Protein AF-A0A844IAH3-F1 (afdb_monomer_lite)

Structure (mmCIF, N/CA/C/O backbone):
data_AF-A0A844IAH3-F1
#
_entry.id   AF-A0A844IAH3-F1
#
loop_
_atom_site.group_PDB
_atom_site.id
_atom_site.type_symbol
_atom_site.label_atom_id
_atom_site.label_alt_id
_atom_site.label_comp_id
_atom_site.label_asym_id
_atom_site.label_entity_id
_atom_site.label_seq_id
_atom_site.pdbx_PDB_ins_code
_atom_site.Cartn_x
_atom_site.Cartn_y
_atom_site.Cartn_z
_atom_site.occupancy
_atom_site.B_iso_or_equiv
_atom_site.auth_seq_id
_atom_site.auth_comp_id
_atom_site.auth_asym_id
_atom_site.auth_atom_id
_atom_site.pdbx_PDB_model_num
ATOM 1 N N . MET A 1 1 ? 2.061 3.074 -18.425 1.00 49.81 1 MET A N 1
ATOM 2 C CA . MET A 1 1 ? 1.769 4.065 -17.368 1.00 49.81 1 MET A CA 1
ATOM 3 C C . MET A 1 1 ? 2.935 5.050 -17.343 1.00 49.81 1 MET A C 1
ATOM 5 O O . MET A 1 1 ? 4.061 4.596 -17.498 1.00 49.81 1 MET A O 1
ATOM 9 N N . THR A 1 2 ? 2.712 6.365 -17.299 1.00 53.03 2 THR A N 1
ATOM 10 C CA . THR A 1 2 ? 3.811 7.339 -17.143 1.00 53.03 2 THR A CA 1
ATOM 11 C C . THR A 1 2 ? 4.086 7.544 -15.652 1.00 53.03 2 THR A C 1
ATOM 13 O O . THR A 1 2 ? 3.170 7.418 -14.844 1.00 53.03 2 THR A O 1
ATOM 16 N N . VAL A 1 3 ? 5.323 7.892 -15.280 1.00 57.94 3 VAL A N 1
ATOM 17 C CA . VAL A 1 3 ? 5.741 8.125 -13.876 1.00 57.94 3 VAL A CA 1
ATOM 18 C C . VAL A 1 3 ? 4.803 9.094 -13.129 1.00 57.94 3 VAL A C 1
ATOM 20 O O . VAL A 1 3 ? 4.561 8.928 -11.937 1.00 57.94 3 VAL A O 1
ATOM 23 N N . ALA A 1 4 ? 4.221 10.072 -13.833 1.00 60.03 4 ALA A N 1
ATOM 24 C CA . ALA A 1 4 ? 3.265 11.024 -13.265 1.00 60.03 4 ALA A CA 1
ATOM 25 C C . ALA A 1 4 ? 1.969 10.354 -12.763 1.00 60.03 4 ALA A C 1
ATOM 27 O O . ALA A 1 4 ? 1.536 10.629 -11.647 1.00 60.03 4 ALA A O 1
ATOM 28 N N . THR A 1 5 ? 1.396 9.424 -13.534 1.00 60.69 5 THR A N 1
ATOM 29 C CA . THR A 1 5 ? 0.196 8.667 -13.132 1.00 60.69 5 THR A CA 1
ATOM 30 C C . THR A 1 5 ? 0.477 7.772 -11.921 1.00 60.69 5 THR A C 1
ATOM 32 O O . THR A 1 5 ? -0.412 7.533 -11.100 1.00 60.69 5 THR A O 1
ATOM 35 N N . SER A 1 6 ? 1.727 7.320 -11.768 1.00 78.56 6 SER A N 1
ATOM 36 C CA . SER A 1 6 ? 2.106 6.474 -10.642 1.00 78.56 6 SER A CA 1
ATOM 37 C C . SER A 1 6 ? 2.099 7.232 -9.309 1.00 78.56 6 SER A C 1
ATOM 39 O O . SER A 1 6 ? 1.536 6.758 -8.325 1.00 78.56 6 SER A O 1
ATOM 41 N N . ILE A 1 7 ? 2.657 8.446 -9.278 1.00 86.75 7 ILE A N 1
ATOM 42 C 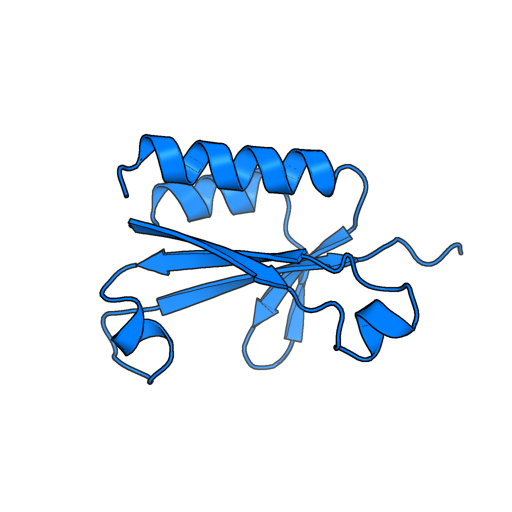CA . ILE A 1 7 ? 2.687 9.280 -8.062 1.00 86.75 7 ILE A CA 1
ATOM 43 C C . ILE A 1 7 ? 1.281 9.745 -7.653 1.00 86.75 7 ILE A C 1
ATOM 45 O O . ILE A 1 7 ? 0.968 9.748 -6.462 1.00 86.75 7 ILE A O 1
ATOM 49 N N . GLU A 1 8 ? 0.419 10.096 -8.611 1.00 91.00 8 GLU A N 1
ATOM 50 C CA . GLU A 1 8 ? -0.967 10.504 -8.328 1.00 91.00 8 GLU A CA 1
ATOM 51 C C . GLU A 1 8 ? -1.760 9.393 -7.629 1.00 91.00 8 GLU A C 1
ATOM 53 O O . GLU A 1 8 ? -2.460 9.658 -6.653 1.00 91.00 8 GLU A O 1
ATOM 58 N N . THR A 1 9 ? -1.603 8.143 -8.073 1.00 94.19 9 THR A N 1
ATOM 59 C CA . THR A 1 9 ? -2.273 6.978 -7.467 1.00 94.19 9 THR A CA 1
ATOM 60 C C . THR A 1 9 ? -1.817 6.762 -6.022 1.00 94.19 9 THR A C 1
ATOM 62 O O . THR A 1 9 ? -2.645 6.584 -5.128 1.00 94.19 9 THR A O 1
ATOM 65 N N . VAL A 1 10 ? -0.508 6.870 -5.757 1.00 96.31 10 VAL A N 1
ATOM 66 C CA . VAL A 1 10 ? 0.038 6.781 -4.390 1.00 96.31 10 VAL A CA 1
ATOM 67 C C . VAL A 1 10 ? -0.541 7.877 -3.500 1.00 96.31 10 VAL A C 1
ATOM 69 O O . VAL A 1 10 ? -0.990 7.602 -2.390 1.00 96.31 10 VAL A O 1
ATOM 72 N N . GLN A 1 11 ? -0.574 9.120 -3.982 1.00 95.94 11 GLN A N 1
ATOM 73 C CA . GLN A 1 11 ? -1.128 10.243 -3.224 1.00 95.94 11 GLN A CA 1
ATOM 74 C C . GLN A 1 11 ? -2.625 10.075 -2.947 1.00 95.94 11 GLN A C 1
ATOM 76 O O . GLN A 1 11 ? -3.076 10.373 -1.843 1.00 95.94 11 GLN A O 1
ATOM 81 N N . GLN A 1 12 ? -3.397 9.575 -3.914 1.00 96.06 12 GLN A N 1
ATOM 82 C CA . GLN A 1 12 ? -4.817 9.279 -3.718 1.00 96.06 12 GLN A CA 1
ATOM 83 C C . GLN A 1 12 ? -5.025 8.229 -2.625 1.00 96.06 12 GLN A C 1
ATOM 85 O O . GLN A 1 12 ? -5.827 8.459 -1.720 1.00 96.06 12 GLN A O 1
ATOM 90 N N . TRP A 1 13 ? -4.269 7.129 -2.658 1.00 97.56 13 TRP A N 1
ATOM 91 C CA . TRP A 1 13 ? -4.350 6.090 -1.631 1.00 97.56 13 TRP A CA 1
ATOM 92 C C . TRP A 1 13 ? -3.936 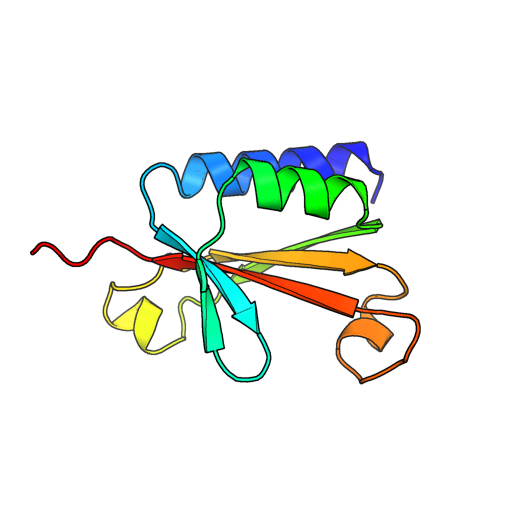6.611 -0.247 1.00 97.56 13 TRP A C 1
ATOM 94 O O . TRP A 1 13 ? -4.615 6.351 0.746 1.00 97.56 13 TRP A O 1
ATOM 104 N N . LEU A 1 14 ? -2.875 7.421 -0.167 1.00 97.62 14 LEU A N 1
ATOM 105 C CA . LEU A 1 14 ? -2.443 8.051 1.088 1.00 97.62 14 LEU A CA 1
ATOM 106 C C . LEU A 1 14 ? -3.505 8.999 1.660 1.00 97.62 14 LEU A C 1
ATOM 108 O O . LEU A 1 14 ? -3.725 9.007 2.866 1.00 97.62 14 LEU A O 1
ATOM 112 N N . ASN A 1 15 ? -4.201 9.758 0.811 1.00 97.25 15 ASN A N 1
ATOM 113 C CA . ASN A 1 15 ? -5.301 10.621 1.247 1.00 97.25 15 ASN A CA 1
ATOM 114 C C . ASN A 1 15 ? -6.507 9.811 1.747 1.00 97.25 15 ASN A C 1
ATOM 116 O O . ASN A 1 15 ? -7.174 10.216 2.694 1.00 97.25 15 ASN A O 1
ATOM 120 N N . GLN A 1 16 ? -6.802 8.669 1.120 1.00 96.25 16 GLN A N 1
ATOM 121 C CA . GLN A 1 16 ? -7.891 7.776 1.537 1.00 96.25 16 GLN A CA 1
ATOM 122 C C . GLN A 1 16 ? -7.595 7.044 2.849 1.00 96.25 16 GLN A C 1
ATOM 124 O O . GLN A 1 16 ? -8.520 6.652 3.560 1.00 96.25 16 GLN A O 1
ATOM 129 N N . THR A 1 17 ? -6.315 6.861 3.163 1.00 96.62 17 THR A N 1
ATOM 130 C CA . THR A 1 17 ? -5.835 6.133 4.342 1.00 96.62 17 THR A CA 1
ATOM 131 C C . THR A 1 17 ? -5.259 7.058 5.416 1.00 96.62 17 THR A C 1
ATOM 133 O O . THR A 1 17 ? -4.603 6.591 6.350 1.00 96.62 17 THR A O 1
ATOM 136 N N . ASP A 1 18 ? -5.521 8.366 5.322 1.00 95.12 18 ASP A N 1
ATOM 137 C CA . ASP A 1 18 ? -5.038 9.342 6.294 1.00 95.12 18 ASP A CA 1
ATOM 138 C C . ASP A 1 18 ? -5.539 9.023 7.714 1.00 95.12 18 ASP A C 1
ATOM 140 O O . ASP A 1 18 ? -6.687 8.631 7.938 1.00 95.12 18 ASP A O 1
ATOM 144 N N . GLY A 1 19 ? -4.638 9.139 8.690 1.00 93.19 19 GLY A N 1
ATOM 145 C CA . GLY A 1 19 ? -4.878 8.748 10.082 1.00 93.19 19 GLY A CA 1
ATOM 146 C C . GLY A 1 19 ? -4.897 7.235 10.358 1.00 93.19 19 GLY A C 1
ATOM 147 O O . GLY A 1 19 ? -4.986 6.838 11.524 1.00 93.19 19 GLY A O 1
ATOM 148 N N . LEU A 1 20 ? -4.778 6.376 9.339 1.00 95.38 20 LEU A N 1
ATOM 149 C CA . LEU A 1 20 ? -4.685 4.926 9.521 1.00 95.38 20 LEU A CA 1
ATOM 150 C C . LEU A 1 20 ? -3.247 4.473 9.787 1.00 95.38 20 LEU A C 1
ATOM 152 O O . LEU A 1 20 ? -2.262 5.150 9.490 1.00 95.38 20 LEU A O 1
ATOM 156 N N . ARG A 1 21 ? -3.114 3.275 10.359 1.00 95.31 21 ARG A N 1
ATOM 157 C CA . ARG A 1 21 ? -1.807 2.660 10.600 1.00 95.31 21 ARG A CA 1
ATOM 158 C C . ARG A 1 21 ? -1.332 1.957 9.332 1.00 95.31 21 ARG A C 1
ATOM 160 O O . ARG A 1 21 ? -1.845 0.887 9.003 1.00 95.31 21 ARG A O 1
ATOM 167 N N . LEU A 1 22 ? -0.338 2.533 8.663 1.00 96.62 22 LEU A N 1
ATOM 168 C CA . LEU A 1 22 ? 0.226 1.986 7.429 1.00 96.62 22 LEU A CA 1
ATOM 169 C C . LEU A 1 22 ? 1.259 0.892 7.727 1.00 96.62 22 LEU A C 1
ATOM 171 O O . LEU A 1 22 ? 2.092 1.008 8.634 1.00 96.62 22 LEU A O 1
ATOM 175 N N . VAL A 1 23 ? 1.194 -0.190 6.958 1.00 96.06 23 VAL A N 1
ATOM 176 C CA . VAL A 1 23 ? 2.035 -1.377 7.106 1.00 96.06 23 VAL A CA 1
ATOM 177 C C . VAL A 1 23 ? 2.531 -1.813 5.736 1.00 96.06 23 VAL A C 1
ATOM 179 O O . VAL A 1 23 ? 1.734 -2.039 4.833 1.00 96.06 23 VAL A O 1
ATOM 182 N N . GLN A 1 24 ? 3.840 -2.001 5.599 1.00 96.06 24 GLN A N 1
ATOM 183 C CA . GLN A 1 24 ? 4.426 -2.735 4.487 1.00 96.06 24 GLN A CA 1
ATOM 184 C C . GLN A 1 24 ? 4.405 -4.232 4.815 1.00 96.06 24 GLN A C 1
ATOM 186 O O . GLN A 1 24 ? 5.003 -4.659 5.809 1.00 96.06 24 GLN A O 1
ATOM 191 N N . ALA A 1 25 ? 3.734 -5.035 3.992 1.00 90.44 25 ALA A N 1
ATOM 192 C CA . ALA A 1 25 ? 3.758 -6.484 4.138 1.00 90.44 25 ALA A CA 1
ATOM 193 C C . ALA A 1 25 ? 5.091 -7.045 3.621 1.00 90.44 25 ALA A C 1
ATOM 195 O O . ALA A 1 25 ? 5.577 -6.693 2.545 1.00 90.44 25 ALA A O 1
ATOM 196 N N . THR A 1 26 ? 5.698 -7.920 4.414 1.00 82.94 26 THR A N 1
ATOM 197 C CA . THR A 1 26 ? 6.896 -8.686 4.058 1.00 82.94 26 THR A CA 1
ATOM 198 C C . THR A 1 26 ? 6.578 -10.177 4.144 1.00 82.94 26 THR A C 1
ATOM 200 O O . THR A 1 26 ? 5.516 -10.557 4.633 1.00 82.94 26 THR A O 1
ATOM 203 N N . SER A 1 27 ? 7.488 -11.040 3.689 1.00 72.31 27 SER A N 1
ATOM 204 C CA . SER A 1 27 ? 7.244 -12.488 3.610 1.00 72.31 27 SER A CA 1
ATOM 205 C C . SER A 1 27 ? 6.866 -13.141 4.945 1.00 72.31 27 SER A C 1
ATOM 207 O O . SER A 1 27 ? 6.199 -14.170 4.937 1.00 72.31 27 SER A O 1
ATOM 209 N N . ASN A 1 28 ? 7.278 -12.560 6.078 1.00 71.31 28 ASN A N 1
ATOM 210 C CA . ASN A 1 28 ? 7.089 -13.163 7.400 1.00 71.31 28 ASN A CA 1
ATOM 211 C C . ASN A 1 28 ? 6.335 -12.260 8.391 1.00 71.31 28 ASN A C 1
ATOM 213 O O . ASN A 1 28 ? 5.957 -12.726 9.463 1.00 71.31 28 ASN A O 1
ATOM 217 N N . GLU A 1 29 ? 6.142 -10.975 8.076 1.00 78.00 29 GLU A N 1
ATOM 218 C CA . GLU A 1 29 ? 5.651 -9.979 9.035 1.00 78.00 29 GLU A CA 1
ATOM 219 C C . GLU A 1 29 ? 5.207 -8.667 8.366 1.00 78.00 29 GLU A C 1
ATOM 221 O O . GLU A 1 29 ? 5.556 -8.371 7.223 1.00 78.00 29 GLU A O 1
ATOM 226 N N . GLY A 1 30 ? 4.432 -7.860 9.094 1.00 86.00 30 GLY A N 1
ATOM 227 C CA . GLY A 1 30 ? 4.078 -6.499 8.696 1.00 86.00 30 GLY A CA 1
ATOM 228 C C . GLY A 1 30 ? 4.971 -5.476 9.393 1.00 86.00 30 GLY A C 1
ATOM 229 O O . GLY A 1 30 ? 4.990 -5.411 10.623 1.00 86.00 30 GLY A O 1
ATOM 230 N N . LYS A 1 31 ? 5.675 -4.643 8.622 1.00 93.00 31 LYS A N 1
ATOM 231 C CA . LYS A 1 31 ? 6.497 -3.547 9.148 1.00 93.00 31 LYS A CA 1
ATOM 232 C C . LYS A 1 31 ? 5.707 -2.240 9.117 1.00 93.00 31 LYS A C 1
ATOM 234 O O . LYS A 1 31 ? 5.167 -1.881 8.075 1.00 93.00 31 LYS A O 1
ATOM 239 N N . LEU A 1 32 ? 5.675 -1.502 10.228 1.00 94.62 32 LEU A N 1
ATOM 240 C CA . LEU A 1 32 ? 5.140 -0.135 10.228 1.00 94.62 32 LEU A CA 1
ATOM 241 C C . LEU A 1 32 ? 5.926 0.747 9.257 1.00 94.62 32 LEU A C 1
ATOM 243 O O . LEU A 1 32 ? 7.156 0.675 9.203 1.00 94.62 32 LEU A O 1
ATOM 247 N N . ILE A 1 33 ? 5.202 1.579 8.520 1.00 96.62 33 ILE A N 1
ATOM 248 C CA . ILE A 1 33 ? 5.771 2.495 7.540 1.00 96.62 33 ILE A 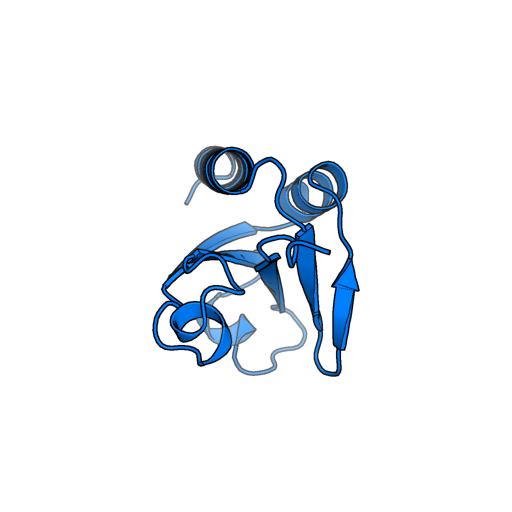CA 1
ATOM 249 C C . ILE A 1 33 ? 5.033 3.832 7.588 1.00 96.62 33 ILE A C 1
ATOM 251 O O . ILE A 1 33 ? 3.873 3.902 7.986 1.00 96.62 33 ILE A O 1
ATOM 255 N N . THR A 1 34 ? 5.712 4.905 7.211 1.00 96.75 34 THR A N 1
ATOM 256 C CA . THR A 1 34 ? 5.133 6.247 7.100 1.00 96.75 34 THR A CA 1
ATOM 257 C C . THR A 1 34 ? 4.795 6.601 5.652 1.00 96.75 34 THR A C 1
ATOM 259 O O . THR A 1 34 ? 5.381 6.063 4.712 1.00 96.75 34 THR A O 1
ATOM 262 N N . SER A 1 35 ? 3.901 7.573 5.454 1.00 96.81 35 SER A N 1
ATOM 263 C CA . SER A 1 35 ? 3.558 8.091 4.121 1.00 96.81 35 SER A CA 1
ATOM 264 C C . SER A 1 35 ? 4.787 8.593 3.350 1.00 96.81 35 SER A C 1
ATOM 266 O O . SER A 1 35 ? 4.911 8.346 2.155 1.00 96.81 35 SER A O 1
ATOM 268 N N . ASN A 1 36 ? 5.741 9.232 4.040 1.00 96.06 36 ASN A N 1
ATOM 269 C CA . ASN A 1 36 ? 6.984 9.715 3.427 1.00 96.06 36 ASN A CA 1
ATOM 270 C C . ASN A 1 36 ? 7.886 8.569 2.950 1.00 96.06 36 ASN A C 1
ATOM 272 O O . ASN A 1 36 ? 8.510 8.680 1.898 1.00 96.06 36 ASN A O 1
ATOM 276 N N . GLU A 1 37 ? 7.954 7.465 3.697 1.00 96.56 37 GLU A N 1
ATOM 277 C CA . GLU A 1 37 ? 8.701 6.280 3.268 1.00 96.56 37 GLU A CA 1
ATOM 278 C C . GLU A 1 37 ? 8.051 5.617 2.047 1.00 96.56 37 GLU A C 1
ATOM 280 O O . GLU A 1 37 ? 8.769 5.203 1.139 1.00 96.56 37 GLU A O 1
ATOM 285 N N . ILE A 1 38 ? 6.715 5.560 1.983 1.00 96.38 38 ILE A N 1
ATOM 286 C CA . ILE A 1 38 ? 5.994 5.053 0.802 1.00 96.38 38 ILE A CA 1
ATOM 287 C C . ILE A 1 38 ? 6.298 5.923 -0.423 1.00 96.38 38 ILE A C 1
ATOM 289 O O . ILE A 1 38 ? 6.638 5.386 -1.474 1.00 96.38 38 ILE A O 1
ATOM 293 N N . LEU A 1 39 ? 6.247 7.252 -0.290 1.00 94.88 39 LEU A N 1
ATOM 294 C CA . LEU A 1 39 ? 6.579 8.175 -1.382 1.00 94.88 39 LEU A CA 1
ATOM 295 C C . LEU A 1 39 ? 8.025 7.992 -1.868 1.00 94.88 39 LEU A C 1
ATOM 297 O O . LEU A 1 39 ? 8.254 7.875 -3.069 1.00 94.88 39 LEU A O 1
ATOM 301 N N . ALA A 1 40 ? 8.989 7.877 -0.951 1.00 93.50 40 ALA A N 1
ATOM 302 C CA . ALA A 1 40 ? 10.391 7.641 -1.303 1.00 93.50 40 ALA A CA 1
ATOM 303 C C . ALA A 1 40 ? 10.617 6.283 -1.998 1.00 93.50 40 ALA A C 1
ATOM 305 O O . ALA A 1 40 ? 11.508 6.144 -2.837 1.00 93.50 40 ALA A O 1
ATOM 306 N N . LEU A 1 41 ? 9.825 5.259 -1.658 1.00 93.12 41 LEU A N 1
ATOM 307 C CA . LEU A 1 41 ? 9.842 3.975 -2.363 1.00 93.12 41 LEU A CA 1
ATOM 308 C C . LEU A 1 41 ? 9.199 4.089 -3.750 1.00 93.12 41 LEU A C 1
ATOM 310 O O . LEU A 1 41 ? 9.73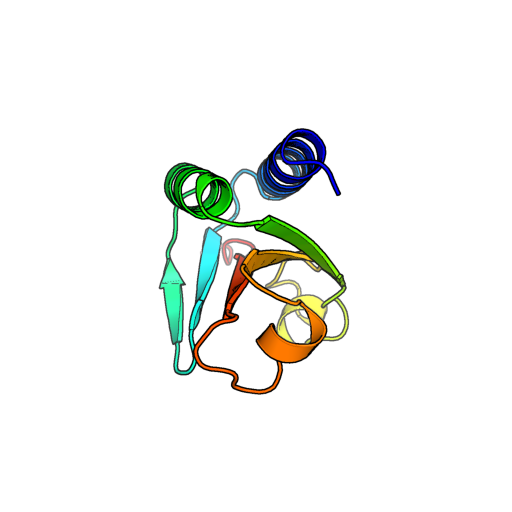9 3.533 -4.707 1.00 93.12 41 LEU A O 1
ATOM 314 N N . ALA A 1 42 ? 8.099 4.833 -3.873 1.00 92.88 42 ALA A N 1
ATOM 315 C CA . ALA A 1 42 ? 7.389 5.044 -5.132 1.00 92.88 42 ALA A CA 1
ATOM 316 C C . ALA A 1 42 ? 8.258 5.735 -6.192 1.00 92.88 42 ALA A C 1
ATOM 318 O O . ALA A 1 42 ? 8.200 5.352 -7.355 1.00 92.88 42 ALA A O 1
ATOM 319 N N . GLU A 1 43 ? 9.133 6.666 -5.799 1.00 90.31 43 GLU A N 1
ATOM 320 C CA . GLU A 1 43 ? 10.103 7.311 -6.707 1.00 90.31 43 GLU A CA 1
ATOM 321 C C . GLU A 1 43 ? 11.052 6.323 -7.406 1.00 90.31 43 GLU A C 1
ATOM 323 O O . GLU A 1 43 ? 11.635 6.638 -8.443 1.00 90.31 43 GLU A O 1
ATOM 328 N N . ARG A 1 44 ? 11.227 5.125 -6.837 1.00 87.62 44 ARG A N 1
ATOM 329 C CA . ARG A 1 44 ? 12.106 4.069 -7.359 1.00 87.62 44 ARG A CA 1
ATOM 330 C C . ARG A 1 44 ? 11.351 2.974 -8.110 1.00 87.62 44 ARG A C 1
ATOM 332 O O . ARG A 1 44 ? 11.992 2.045 -8.598 1.00 87.62 44 ARG A O 1
ATOM 339 N N . CYS A 1 45 ? 10.025 3.052 -8.149 1.00 89.94 45 CYS A N 1
ATOM 340 C CA . CYS A 1 45 ? 9.160 2.056 -8.765 1.00 89.94 45 CYS A CA 1
ATOM 341 C C . CYS A 1 45 ? 8.725 2.518 -10.160 1.00 89.94 45 CYS A C 1
ATOM 343 O O . CYS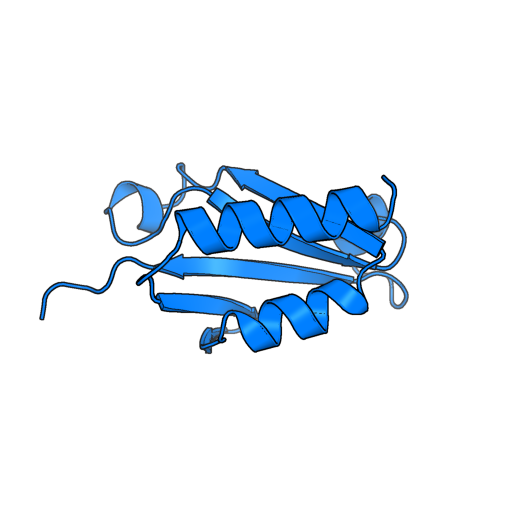 A 1 45 ? 8.594 3.708 -10.439 1.00 89.94 45 CYS A O 1
ATOM 345 N N . GLU A 1 46 ? 8.519 1.559 -11.054 1.00 89.69 46 GLU A N 1
ATOM 346 C CA . GLU A 1 46 ? 8.145 1.806 -12.450 1.00 89.69 46 GLU A CA 1
ATOM 347 C C . GLU A 1 46 ? 6.624 1.791 -12.636 1.00 89.69 46 GLU A C 1
ATOM 349 O O . GLU A 1 46 ? 6.097 2.404 -13.567 1.00 89.69 46 GLU A O 1
ATOM 354 N N . TRP A 1 47 ? 5.913 1.120 -11.732 1.00 89.62 47 TRP A N 1
ATOM 355 C CA . TRP A 1 47 ? 4.467 0.977 -11.762 1.00 89.62 47 TRP A CA 1
ATOM 356 C C . TRP A 1 47 ? 3.872 0.959 -10.353 1.00 89.62 47 TRP A C 1
ATOM 358 O O . TRP A 1 47 ? 4.561 0.736 -9.353 1.00 89.62 47 TRP A O 1
ATOM 368 N N . VAL A 1 48 ? 2.572 1.234 -10.313 1.00 93.00 48 VAL A N 1
ATOM 369 C CA . VAL A 1 48 ? 1.725 1.221 -9.124 1.00 93.00 48 VAL A CA 1
ATOM 370 C C . VAL A 1 48 ? 0.403 0.559 -9.473 1.00 93.00 48 VAL A C 1
ATOM 372 O O . VAL A 1 48 ? -0.093 0.714 -10.592 1.00 93.00 48 VAL A O 1
ATOM 375 N N . GLU A 1 49 ? -0.173 -0.127 -8.500 1.00 91.75 49 GLU A N 1
ATOM 376 C CA . GLU A 1 49 ? -1.519 -0.676 -8.575 1.00 91.75 49 GLU A CA 1
ATOM 377 C C . GLU A 1 49 ? -2.207 -0.569 -7.211 1.00 91.75 49 GLU A C 1
ATOM 379 O O . GLU A 1 49 ? -1.566 -0.377 -6.176 1.00 91.75 49 GLU A O 1
ATOM 384 N N . THR A 1 50 ? -3.531 -0.650 -7.222 1.00 93.94 50 THR A N 1
ATOM 385 C CA . THR A 1 50 ? -4.347 -0.820 -6.022 1.00 93.94 50 THR A CA 1
ATOM 386 C C . THR A 1 50 ? -5.142 -2.102 -6.172 1.00 93.94 50 THR A C 1
ATOM 388 O O . THR A 1 50 ? -5.782 -2.270 -7.210 1.00 93.94 50 THR A O 1
ATOM 391 N N . ASP A 1 51 ? -5.155 -2.945 -5.144 1.00 91.31 51 ASP A N 1
ATOM 392 C CA . ASP A 1 51 ? -5.893 -4.210 -5.164 1.00 91.31 51 ASP A CA 1
ATOM 393 C C . ASP A 1 51 ? -7.054 -4.197 -4.159 1.00 91.31 51 ASP A C 1
ATOM 395 O O . ASP A 1 51 ? -6.947 -3.628 -3.065 1.00 91.31 51 ASP A O 1
ATOM 399 N N . ASP A 1 52 ? -8.179 -4.805 -4.541 1.00 94.56 52 ASP A N 1
ATOM 400 C CA . ASP A 1 52 ? -9.350 -4.964 -3.675 1.00 94.56 52 ASP A CA 1
ATOM 401 C C . ASP A 1 52 ? -9.194 -6.232 -2.837 1.00 94.56 52 ASP A C 1
ATOM 403 O O . ASP A 1 52 ? -9.389 -7.352 -3.303 1.00 94.56 52 ASP A O 1
ATOM 407 N N . ILE A 1 53 ? -8.891 -6.026 -1.559 1.00 93.38 53 ILE A N 1
ATOM 408 C CA . ILE A 1 53 ? -8.684 -7.074 -0.560 1.00 93.38 53 ILE A CA 1
ATOM 409 C C . ILE A 1 53 ? -9.834 -7.136 0.455 1.00 93.38 53 ILE A C 1
ATOM 411 O O . ILE A 1 53 ? -9.669 -7.618 1.586 1.00 93.38 53 ILE A O 1
ATOM 415 N N . SER A 1 54 ? -11.016 -6.633 0.077 1.00 94.19 54 SER A N 1
ATOM 416 C CA . SER A 1 54 ? -12.229 -6.641 0.908 1.00 94.19 54 SER A CA 1
ATOM 417 C C . SER A 1 54 ? -12.707 -8.045 1.289 1.00 94.19 54 SER A C 1
ATOM 419 O O . SER A 1 54 ? -13.460 -8.216 2.252 1.00 94.19 54 SER A O 1
ATOM 421 N N . ASP A 1 55 ? -12.258 -9.074 0.573 1.00 94.06 55 ASP A N 1
ATOM 422 C CA . ASP A 1 55 ? -12.591 -10.467 0.833 1.00 94.06 55 ASP A CA 1
ATOM 423 C C . ASP A 1 55 ? -11.737 -11.111 1.942 1.00 94.06 55 ASP A C 1
ATOM 425 O O . ASP A 1 55 ? -12.117 -12.168 2.470 1.00 94.06 55 ASP A O 1
ATOM 429 N N . THR A 1 56 ? -10.639 -10.469 2.350 1.00 90.12 56 THR A N 1
ATOM 430 C CA . THR A 1 56 ? -9.765 -10.959 3.419 1.00 90.12 56 THR A CA 1
ATOM 431 C C . THR A 1 56 ? -10.477 -10.951 4.780 1.00 90.12 56 THR A C 1
ATOM 433 O O . THR A 1 56 ? -11.303 -10.073 5.050 1.00 90.12 56 THR A O 1
ATOM 436 N N . PRO A 1 57 ? -10.157 -11.891 5.696 1.00 91.94 57 PRO A N 1
ATOM 437 C CA . PRO A 1 57 ? -10.765 -11.914 7.029 1.00 91.94 57 PRO A CA 1
ATOM 438 C C . PRO A 1 57 ? -10.605 -10.590 7.788 1.00 91.94 57 PRO A C 1
ATOM 440 O O . PRO A 1 57 ? -11.559 -10.090 8.367 1.00 91.94 57 PRO A O 1
ATOM 443 N N . TYR A 1 58 ? -9.427 -9.965 7.711 1.00 88.69 58 TYR A N 1
ATOM 444 C CA . TYR A 1 58 ? -9.162 -8.697 8.393 1.00 88.69 58 TYR A CA 1
ATOM 445 C C . TYR A 1 58 ? -9.999 -7.529 7.854 1.00 88.69 58 TYR A C 1
ATOM 447 O O . TYR A 1 58 ? -10.381 -6.659 8.640 1.00 88.69 58 TYR A O 1
ATOM 455 N N . ALA A 1 59 ? -10.284 -7.495 6.548 1.00 90.81 59 ALA A N 1
ATOM 456 C CA . ALA A 1 59 ? -11.171 -6.489 5.968 1.00 90.81 59 ALA A CA 1
ATOM 457 C C . ALA A 1 59 ? -12.630 -6.744 6.372 1.00 90.81 59 ALA A C 1
ATOM 459 O O . ALA A 1 59 ? -13.312 -5.824 6.825 1.00 90.81 59 ALA A O 1
ATOM 460 N N . LYS A 1 60 ? -13.084 -8.004 6.317 1.00 92.25 60 LYS A N 1
ATOM 461 C CA . LYS A 1 60 ? -14.434 -8.415 6.749 1.00 92.25 60 LYS A CA 1
ATOM 462 C C . LYS A 1 60 ? -14.705 -8.135 8.226 1.00 92.25 60 LYS A C 1
ATOM 464 O O . LYS A 1 60 ? -15.815 -7.740 8.575 1.00 92.25 60 LYS A O 1
ATOM 469 N N . ASP A 1 61 ? -13.690 -8.284 9.070 1.00 92.50 61 ASP A N 1
ATOM 470 C CA . ASP A 1 61 ? -13.771 -8.009 10.506 1.00 92.50 61 ASP A CA 1
ATOM 471 C C . ASP A 1 61 ? -13.627 -6.507 10.843 1.00 92.50 61 ASP A C 1
ATOM 473 O O . ASP A 1 61 ? -13.671 -6.122 12.014 1.00 92.50 61 ASP A O 1
ATOM 477 N N . GLY A 1 62 ? -13.454 -5.638 9.837 1.00 90.25 62 GLY A N 1
ATOM 478 C CA . GLY A 1 62 ? -13.373 -4.184 10.006 1.00 90.25 62 GLY A CA 1
ATOM 479 C C . GLY A 1 62 ? -12.037 -3.675 10.554 1.00 90.25 62 GLY A C 1
ATOM 480 O O . GLY A 1 62 ? -11.963 -2.550 11.046 1.00 90.25 62 GLY A O 1
ATOM 481 N N . TYR A 1 63 ? -10.972 -4.478 10.491 1.00 91.69 63 TYR A N 1
ATOM 482 C CA . TYR A 1 63 ? -9.635 -4.090 10.957 1.00 91.69 63 TYR A CA 1
ATOM 483 C C . TYR A 1 63 ? -8.760 -3.477 9.862 1.00 91.69 63 TYR A C 1
ATOM 485 O O . TYR A 1 63 ? -7.800 -2.768 10.171 1.00 91.69 63 TYR A O 1
ATOM 493 N N . LEU A 1 64 ? -9.072 -3.754 8.598 1.00 93.75 64 LEU A N 1
ATOM 494 C CA . LEU A 1 64 ? -8.253 -3.415 7.440 1.00 93.75 64 LEU A CA 1
ATOM 495 C C . LEU A 1 64 ? -9.048 -2.564 6.444 1.00 93.75 64 LEU A C 1
ATOM 497 O O . LEU A 1 64 ? -10.204 -2.868 6.154 1.00 93.75 64 LEU A O 1
ATOM 501 N N . TYR A 1 65 ? -8.422 -1.511 5.922 1.00 95.69 65 TYR A N 1
ATOM 502 C CA . TYR A 1 65 ? -8.949 -0.756 4.790 1.00 95.69 65 TYR A CA 1
ATOM 503 C C . TYR A 1 65 ? -8.965 -1.663 3.547 1.00 95.69 65 TYR A C 1
ATOM 505 O O . TYR A 1 65 ? -7.949 -2.298 3.266 1.00 95.69 65 TYR A O 1
ATOM 513 N N . PRO A 1 66 ? -10.081 -1.758 2.806 1.00 96.06 66 PRO A N 1
ATOM 514 C CA . PRO A 1 66 ? -10.272 -2.809 1.806 1.00 96.06 66 PRO A CA 1
ATOM 515 C C . PRO A 1 66 ? -9.435 -2.649 0.533 1.00 96.06 66 PRO A C 1
ATOM 517 O O . PRO A 1 66 ? -9.454 -3.551 -0.291 1.00 96.06 66 PRO A O 1
ATOM 520 N N . ILE A 1 67 ? -8.722 -1.534 0.357 1.00 97.12 67 ILE A N 1
ATOM 521 C CA . ILE A 1 67 ? -7.892 -1.286 -0.824 1.00 97.12 67 ILE A CA 1
ATOM 522 C C . ILE A 1 67 ? -6.419 -1.258 -0.413 1.00 97.12 67 ILE A C 1
ATOM 524 O O . ILE A 1 67 ? -6.008 -0.420 0.398 1.00 97.12 67 ILE A O 1
ATOM 528 N N . SER A 1 68 ? -5.618 -2.156 -0.977 1.00 95.69 68 SER A N 1
ATOM 529 C CA . SER A 1 68 ? -4.165 -2.177 -0.797 1.00 95.69 68 SER A CA 1
ATOM 530 C C . SER A 1 68 ? -3.474 -1.249 -1.805 1.00 95.69 68 SER A C 1
ATOM 532 O O . SER A 1 68 ? -4.088 -0.771 -2.761 1.00 95.69 68 SER A O 1
ATOM 534 N N . LEU A 1 69 ? -2.190 -0.981 -1.580 1.00 97.06 69 LEU A N 1
ATOM 535 C CA . LEU A 1 69 ? -1.323 -0.307 -2.542 1.00 97.06 69 LEU A CA 1
ATOM 536 C C . LEU A 1 69 ? -0.149 -1.221 -2.879 1.00 97.06 69 LEU A C 1
ATOM 538 O O . LEU A 1 69 ? 0.501 -1.769 -1.986 1.00 97.06 69 LEU A O 1
ATOM 542 N N . GLU A 1 70 ? 0.167 -1.315 -4.162 1.00 94.19 70 GLU A N 1
ATOM 543 C CA . GLU A 1 70 ? 1.274 -2.102 -4.679 1.00 94.19 70 GLU A CA 1
ATOM 544 C C . GLU A 1 70 ? 2.219 -1.211 -5.469 1.00 94.19 70 GLU A C 1
ATOM 546 O O . GLU A 1 70 ? 1.799 -0.422 -6.313 1.00 94.19 70 GLU A O 1
ATOM 551 N N . LEU A 1 71 ? 3.513 -1.326 -5.183 1.00 93.62 71 LEU A N 1
ATOM 552 C CA . LEU A 1 71 ? 4.565 -0.635 -5.921 1.00 93.62 71 LEU A CA 1
ATOM 553 C C . LEU A 1 71 ? 5.545 -1.660 -6.453 1.00 93.62 71 LEU A C 1
ATOM 555 O O . LEU A 1 71 ? 5.995 -2.520 -5.694 1.00 93.62 71 LEU A O 1
ATOM 559 N N . GLY A 1 72 ? 5.950 -1.541 -7.711 1.00 91.44 72 GLY A N 1
ATOM 560 C CA . GLY A 1 72 ? 6.929 -2.473 -8.244 1.00 91.44 72 GLY A CA 1
ATOM 561 C C . GLY A 1 72 ? 7.813 -1.932 -9.347 1.00 91.44 72 GLY A C 1
ATOM 562 O O . GLY A 1 72 ? 7.639 -0.827 -9.863 1.00 91.44 72 GLY A O 1
ATOM 56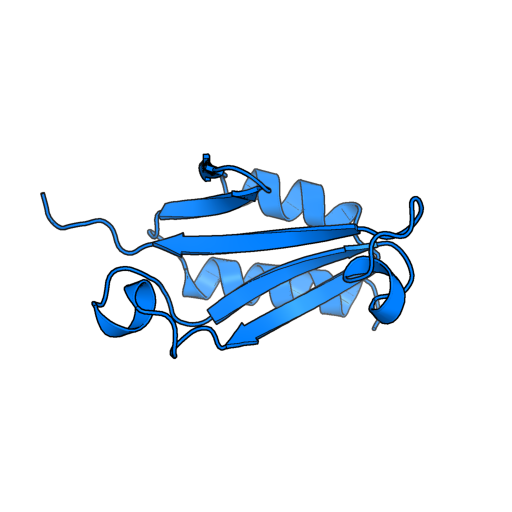3 N N . TRP A 1 73 ? 8.827 -2.729 -9.660 1.00 89.69 73 TRP A N 1
ATOM 564 C CA . TRP A 1 73 ? 9.780 -2.486 -10.737 1.00 89.69 73 TRP A CA 1
ATOM 565 C C . TRP A 1 73 ? 10.011 -3.762 -11.535 1.00 89.69 73 TRP A C 1
ATOM 567 O O . TRP A 1 73 ? 9.847 -4.872 -11.016 1.00 89.69 73 TRP A O 1
ATOM 577 N N . GLY A 1 74 ? 10.419 -3.595 -12.790 1.00 86.44 74 GLY A N 1
ATOM 578 C CA . GLY A 1 74 ? 10.487 -4.683 -13.748 1.00 86.44 74 GLY A CA 1
ATOM 579 C C . GLY A 1 74 ? 9.103 -5.067 -14.270 1.00 86.44 74 GLY A C 1
ATOM 580 O O . GLY A 1 74 ? 8.099 -4.399 -14.017 1.00 86.44 74 GLY A O 1
ATOM 581 N N . ASN A 1 75 ? 9.058 -6.163 -15.023 1.00 83.06 75 ASN A N 1
ATOM 582 C CA . ASN A 1 75 ? 7.828 -6.674 -15.614 1.00 83.06 75 ASN A CA 1
ATOM 583 C C . ASN A 1 75 ? 6.839 -7.135 -14.517 1.00 83.06 75 ASN A C 1
ATOM 585 O O . ASN A 1 75 ? 7.216 -8.004 -13.725 1.00 83.06 75 ASN A O 1
ATOM 589 N N . PRO A 1 76 ? 5.599 -6.605 -14.467 1.00 77.94 76 PRO A N 1
ATOM 590 C CA . PRO A 1 76 ? 4.590 -7.011 -13.488 1.00 77.94 76 PRO A CA 1
ATOM 591 C C . PRO A 1 76 ? 4.337 -8.523 -13.462 1.00 77.94 76 PRO A C 1
ATOM 593 O O . PRO A 1 76 ? 4.361 -9.115 -12.389 1.00 77.94 76 PRO A O 1
ATOM 596 N N . ASP A 1 77 ? 4.225 -9.175 -14.625 1.00 79.19 77 ASP A N 1
ATOM 597 C CA . ASP A 1 77 ? 3.967 -10.625 -14.718 1.00 79.19 77 ASP A CA 1
ATOM 598 C C . ASP A 1 77 ? 5.082 -11.466 -14.060 1.00 79.19 77 ASP A C 1
ATOM 600 O O . ASP A 1 77 ? 4.847 -12.548 -13.513 1.00 79.19 77 ASP A O 1
ATOM 604 N N . ASP A 1 78 ? 6.310 -10.942 -14.064 1.00 80.75 78 ASP A N 1
ATOM 605 C CA . ASP A 1 78 ? 7.481 -11.597 -13.478 1.00 80.75 78 ASP A CA 1
ATOM 606 C C . ASP A 1 78 ? 7.660 -11.250 -11.988 1.00 80.75 78 ASP A C 1
ATOM 608 O O . ASP A 1 78 ? 8.269 -12.016 -11.232 1.00 80.75 78 ASP A O 1
ATOM 612 N N . ALA A 1 79 ? 7.136 -10.100 -11.548 1.00 75.38 79 ALA A N 1
ATOM 613 C CA . ALA A 1 79 ? 7.276 -9.599 -10.180 1.00 75.38 79 ALA A CA 1
ATOM 614 C C . ALA A 1 79 ? 6.573 -10.499 -9.152 1.00 75.38 79 ALA A C 1
ATOM 616 O O . ALA A 1 79 ? 7.067 -10.650 -8.032 1.00 75.38 79 ALA A O 1
ATOM 617 N N . TYR A 1 80 ? 5.473 -11.148 -9.545 1.00 74.75 80 TYR A N 1
ATOM 618 C CA . TYR A 1 80 ? 4.730 -12.084 -8.693 1.00 74.75 80 TYR A CA 1
ATOM 619 C C . TYR A 1 80 ? 5.258 -13.527 -8.755 1.00 74.75 80 TYR A C 1
ATOM 621 O O . TYR A 1 80 ? 4.843 -14.363 -7.954 1.00 74.75 80 TYR A O 1
ATOM 629 N N . THR A 1 81 ? 6.181 -13.848 -9.673 1.00 70.75 81 THR A N 1
ATOM 630 C CA . THR A 1 81 ? 6.579 -15.235 -9.989 1.00 70.75 81 THR A CA 1
ATOM 631 C C . THR A 1 81 ? 8.043 -15.574 -9.666 1.00 70.75 81 THR A C 1
ATOM 633 O O . THR A 1 81 ? 8.530 -16.624 -10.079 1.00 70.75 81 THR A O 1
ATOM 636 N N . THR A 1 82 ? 8.732 -14.771 -8.838 1.00 61.16 82 THR A N 1
ATOM 637 C CA . THR A 1 82 ? 10.108 -14.984 -8.302 1.00 61.16 82 THR A CA 1
ATOM 638 C C . THR A 1 82 ? 11.291 -14.751 -9.261 1.00 61.16 82 THR A C 1
ATOM 640 O O . THR A 1 82 ? 12.345 -15.374 -9.122 1.00 61.16 82 THR A O 1
ATOM 643 N N . SER A 1 83 ? 11.185 -13.806 -10.199 1.00 58.44 83 SER A N 1
ATOM 644 C CA . SER A 1 83 ? 12.347 -13.358 -10.987 1.00 58.44 83 SER A CA 1
ATOM 645 C C . SER A 1 83 ? 13.250 -12.394 -10.199 1.00 58.44 83 SER A C 1
ATOM 647 O O . SER A 1 83 ? 12.771 -11.453 -9.576 1.00 58.44 83 SER A O 1
ATOM 649 N N . ASN A 1 84 ? 14.578 -12.566 -10.269 1.00 63.91 84 ASN A N 1
ATOM 650 C CA . ASN A 1 84 ? 15.554 -11.733 -9.538 1.00 63.91 84 ASN A CA 1
ATOM 651 C C . ASN A 1 84 ? 15.562 -10.242 -9.941 1.00 63.91 84 ASN A C 1
ATOM 653 O O . ASN A 1 84 ? 16.172 -9.430 -9.246 1.00 63.91 84 ASN A O 1
ATOM 657 N N . ASN A 1 85 ? 14.911 -9.880 -11.050 1.00 75.44 85 ASN A N 1
ATOM 658 C CA . ASN A 1 85 ? 14.951 -8.526 -11.610 1.00 75.44 85 ASN A CA 1
ATOM 659 C C . ASN A 1 85 ? 13.641 -7.748 -11.435 1.00 75.44 85 ASN A C 1
ATOM 661 O O . ASN A 1 85 ? 13.602 -6.565 -11.769 1.00 75.44 85 ASN A O 1
ATOM 665 N N . ALA A 1 86 ? 12.593 -8.393 -10.922 1.00 82.94 86 ALA A N 1
ATOM 666 C CA . ALA A 1 86 ? 11.291 -7.783 -10.709 1.00 82.94 86 ALA A CA 1
ATOM 667 C C . ALA A 1 86 ? 10.873 -7.965 -9.251 1.00 82.94 86 ALA A C 1
ATOM 669 O O . ALA A 1 86 ? 11.145 -8.997 -8.635 1.00 82.94 86 ALA A O 1
ATOM 670 N N . LYS A 1 87 ? 10.251 -6.945 -8.668 1.00 87.00 87 LYS A N 1
ATOM 671 C CA . LYS A 1 87 ? 9.778 -7.019 -7.285 1.00 87.00 87 LYS A CA 1
ATOM 672 C C . LYS A 1 87 ? 8.567 -6.134 -7.103 1.00 87.00 87 LYS A C 1
ATOM 674 O O . LYS A 1 87 ? 8.507 -5.037 -7.649 1.00 87.00 87 LYS A O 1
ATOM 679 N N . VAL A 1 88 ? 7.666 -6.623 -6.266 1.00 89.81 88 VAL A N 1
ATOM 680 C CA . VAL A 1 88 ? 6.491 -5.915 -5.778 1.00 89.81 88 VAL A CA 1
ATOM 681 C C . VAL A 1 88 ? 6.624 -5.676 -4.271 1.00 89.81 88 VAL A C 1
ATOM 683 O O . VAL A 1 88 ? 7.178 -6.491 -3.524 1.00 89.81 88 VAL A O 1
ATOM 686 N N . LEU A 1 89 ? 6.178 -4.506 -3.833 1.00 92.50 89 LEU A N 1
ATOM 687 C CA . LEU A 1 89 ? 6.054 -4.079 -2.449 1.00 92.50 89 LEU A CA 1
ATOM 688 C C . LEU A 1 89 ? 4.567 -3.890 -2.160 1.00 92.50 89 LEU A C 1
ATOM 690 O O . LEU A 1 89 ? 3.909 -3.123 -2.856 1.00 92.50 89 LEU A O 1
ATOM 694 N N . PHE A 1 90 ? 4.072 -4.546 -1.116 1.00 93.69 90 PHE A N 1
ATOM 695 C CA . PHE A 1 90 ? 2.666 -4.494 -0.726 1.00 93.69 90 PHE A CA 1
ATOM 696 C C . PHE A 1 90 ? 2.481 -3.603 0.500 1.00 93.69 90 PHE A C 1
ATOM 698 O O . PHE A 1 90 ? 3.192 -3.760 1.501 1.00 93.69 90 PHE A O 1
ATOM 705 N N . PHE A 1 91 ? 1.501 -2.708 0.448 1.00 96.56 91 PHE A N 1
ATOM 706 C CA . PHE A 1 91 ? 1.160 -1.791 1.528 1.00 96.56 91 PHE A CA 1
ATOM 707 C C . PHE A 1 91 ? -0.319 -1.902 1.884 1.00 96.56 91 PHE A C 1
ATOM 709 O O . PHE A 1 91 ? -1.194 -1.950 1.026 1.00 96.56 91 PHE A O 1
ATOM 716 N N . ASN A 1 92 ? -0.579 -1.913 3.184 1.00 96.00 92 ASN A N 1
ATOM 717 C CA . ASN A 1 92 ? -1.893 -2.085 3.782 1.00 96.00 92 ASN A CA 1
ATOM 718 C C . ASN A 1 92 ? -2.128 -0.993 4.825 1.00 96.00 92 ASN A C 1
ATOM 720 O O . ASN A 1 92 ? -1.190 -0.560 5.501 1.00 96.00 92 ASN A O 1
ATOM 724 N N . ALA A 1 93 ? -3.381 -0.583 5.006 1.00 96.75 93 ALA A N 1
ATOM 725 C CA . ALA A 1 93 ? -3.766 0.389 6.021 1.00 96.75 93 ALA A CA 1
ATOM 726 C C . ALA A 1 93 ? -4.743 -0.242 7.015 1.00 96.75 93 ALA A C 1
ATOM 728 O O . ALA A 1 93 ? -5.777 -0.783 6.636 1.00 96.75 93 ALA A O 1
ATOM 729 N N . TYR A 1 94 ? -4.417 -0.177 8.302 1.00 94.69 94 TYR A N 1
ATOM 730 C CA . TYR A 1 94 ? -5.238 -0.739 9.370 1.00 94.69 94 TYR A CA 1
ATOM 731 C C . TYR A 1 94 ? -5.964 0.366 10.124 1.00 94.69 94 TYR A C 1
ATOM 733 O O . TYR A 1 94 ? -5.343 1.349 10.550 1.00 94.69 94 TYR A O 1
ATOM 741 N N . TYR A 1 95 ? -7.253 0.156 10.376 1.00 92.19 95 TYR A N 1
ATOM 742 C CA . TYR A 1 95 ? -7.989 0.957 11.344 1.00 92.19 95 TYR A CA 1
ATOM 743 C C . TYR A 1 95 ? -7.339 0.774 12.718 1.00 92.19 95 TYR A C 1
ATOM 745 O O . TYR A 1 95 ? -7.043 -0.350 13.138 1.00 92.19 95 TYR A O 1
ATOM 753 N N . GLN A 1 96 ? -7.054 1.876 13.420 1.00 74.19 96 GLN A N 1
ATOM 754 C CA . GLN A 1 96 ? -6.623 1.775 14.810 1.00 74.19 96 GLN A CA 1
ATOM 755 C C . GLN A 1 96 ? -7.711 1.021 15.575 1.00 74.19 96 GLN A C 1
ATOM 757 O O . GLN A 1 96 ? -8.880 1.407 15.548 1.00 74.19 96 GLN A O 1
ATOM 762 N N . LYS A 1 97 ? -7.339 -0.072 16.247 1.00 55.97 97 LYS A N 1
ATOM 763 C CA . LYS A 1 97 ? -8.248 -0.711 17.194 1.00 55.97 97 LYS A CA 1
ATOM 764 C C . LYS A 1 97 ? -8.543 0.352 18.250 1.00 55.97 97 LYS A C 1
ATOM 766 O O . LYS A 1 97 ? -7.593 0.845 18.854 1.00 55.97 97 LYS A O 1
ATOM 771 N N . ALA A 1 98 ? -9.809 0.736 18.420 1.00 45.91 98 ALA A N 1
ATOM 772 C CA . ALA A 1 98 ? -10.199 1.569 19.549 1.00 45.91 98 ALA A CA 1
ATOM 773 C C . ALA A 1 98 ? -9.688 0.866 20.815 1.00 45.91 98 ALA A C 1
ATOM 775 O O . ALA A 1 98 ? -10.084 -0.267 21.098 1.00 45.91 98 ALA A O 1
ATOM 776 N N . SER A 1 99 ? -8.698 1.482 21.456 1.00 45.56 99 SER A N 1
ATOM 777 C CA . SER A 1 99 ? -8.136 1.055 22.735 1.00 45.56 99 SER A CA 1
ATOM 778 C C . SER A 1 99 ? -9.140 1.267 23.852 1.00 45.56 99 SER A C 1
ATOM 780 O O . SER A 1 99 ? -9.771 2.350 23.832 1.00 45.56 99 SER A O 1
#

Sequence (99 aa):
MTVATSIETVQQWLNQTDGLRLVQATSNEGKLITSNEILALAERCEWVETDDISDTPYAKDGYLYPISLELGWGNPDDAYTTSNNAKVLFFNAYYQKAS

Secondary structure (DSSP, 8-state):
--HHHHHHHHHHHHHHTTTSEEEEE-SS-EEE--HHHHHHHHTT-SEEE--B-TTSHHHHTTSB-SB-EEEEES-HHHHTTT-TT-EEEEEEEEPPP--

pLDDT: mean 86.79, std 12.94, range [45.56, 97.62]

Radius of gyration: 13.52 Å; chains: 1; bounding box: 30×26×40 Å

Foldseek 3Di:
DDLVVQLVVLVVVCVVQPPFFKWKDDPPDTDTDDSVRVNVVSVVFPHKDKDQQCVDPCNVVVFWDRIKIKTKHDDPVVQVVDDPGIHIIIMTTTDPDPD